Protein AF-A0A968J2Y4-F1 (afdb_monomer_lite)

Sequence (62 aa):
MIVAAPSEATALKIRELAPNAFPTGRQGQLFLQTGAFSTRDRANEQLQTLQAAGLRAIVESL

Structure (mmCIF, N/CA/C/O backbone):
data_AF-A0A968J2Y4-F1
#
_entry.id   AF-A0A968J2Y4-F1
#
loop_
_atom_site.group_PDB
_atom_site.id
_atom_site.type_symbol
_atom_site.label_atom_id
_atom_site.label_alt_id
_atom_site.label_comp_id
_atom_site.label_asym_id
_atom_site.label_entity_id
_atom_site.label_seq_id
_atom_site.pdbx_PDB_ins_code
_atom_site.Cartn_x
_atom_site.Cartn_y
_atom_site.Cartn_z
_atom_site.occupancy
_atom_site.B_iso_or_equiv
_atom_site.auth_seq_id
_atom_site.auth_comp_id
_atom_site.auth_asym_id
_atom_site.auth_atom_id
_atom_site.pdbx_PDB_model_num
ATOM 1 N N . MET A 1 1 ? -3.001 -5.659 4.980 1.00 78.44 1 MET A N 1
ATOM 2 C CA . MET A 1 1 ? -3.352 -5.217 3.617 1.00 78.44 1 MET A CA 1
ATOM 3 C C . MET A 1 1 ? -2.111 -4.707 2.938 1.00 78.44 1 MET A C 1
ATOM 5 O O . MET A 1 1 ? -1.398 -3.900 3.522 1.00 78.44 1 MET A O 1
ATOM 9 N N . ILE A 1 2 ? -1.865 -5.203 1.734 1.00 82.88 2 ILE A N 1
ATOM 10 C CA . ILE A 1 2 ? -0.712 -4.842 0.919 1.00 82.88 2 ILE A CA 1
ATOM 11 C C . ILE A 1 2 ? -1.196 -4.214 -0.389 1.00 82.88 2 ILE A C 1
ATOM 13 O O . ILE A 1 2 ? -2.230 -4.606 -0.924 1.00 82.88 2 ILE A O 1
ATOM 17 N N . VAL A 1 3 ? -0.472 -3.229 -0.902 1.00 80.44 3 VAL A N 1
ATOM 18 C CA . VAL A 1 3 ? -0.753 -2.548 -2.169 1.00 80.44 3 VAL A CA 1
ATOM 19 C C . VAL A 1 3 ? 0.425 -2.779 -3.101 1.00 80.44 3 VAL A C 1
ATOM 21 O O . VAL A 1 3 ? 1.574 -2.630 -2.690 1.00 80.44 3 VAL A O 1
ATOM 24 N N . ALA A 1 4 ? 0.163 -3.185 -4.341 1.00 82.25 4 ALA A N 1
ATOM 25 C CA . ALA A 1 4 ? 1.209 -3.407 -5.326 1.00 82.25 4 ALA A CA 1
ATOM 26 C C . ALA A 1 4 ? 1.910 -2.088 -5.651 1.00 82.25 4 ALA A C 1
ATOM 28 O O . ALA A 1 4 ? 1.273 -1.101 -6.023 1.00 82.25 4 ALA A O 1
ATOM 29 N N . ALA A 1 5 ? 3.232 -2.105 -5.543 1.00 83.06 5 ALA A N 1
ATOM 30 C CA . ALA A 1 5 ? 4.092 -0.980 -5.850 1.00 83.06 5 ALA A CA 1
ATOM 31 C C . ALA A 1 5 ? 5.120 -1.438 -6.894 1.00 83.06 5 ALA A C 1
ATOM 33 O O . ALA A 1 5 ? 6.281 -1.650 -6.558 1.00 83.06 5 ALA A O 1
ATOM 34 N N . PRO A 1 6 ? 4.712 -1.630 -8.165 1.00 79.25 6 PRO A N 1
ATOM 35 C CA . PRO A 1 6 ? 5.587 -2.178 -9.206 1.00 79.25 6 PRO A CA 1
ATOM 36 C C . PRO A 1 6 ? 6.753 -1.247 -9.575 1.00 79.25 6 PRO A C 1
ATOM 38 O O . PRO A 1 6 ? 7.616 -1.615 -10.365 1.00 79.25 6 PRO A O 1
ATOM 41 N 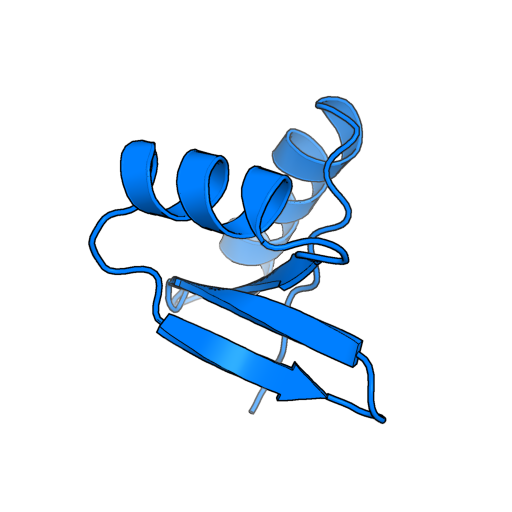N . SER A 1 7 ? 6.772 -0.020 -9.054 1.00 81.06 7 SER A N 1
ATOM 42 C CA . SER A 1 7 ? 7.807 0.974 -9.316 1.00 81.06 7 SER A CA 1
ATOM 43 C C . SER A 1 7 ? 7.999 1.866 -8.094 1.00 81.06 7 SER A C 1
ATOM 45 O O . SER A 1 7 ? 7.045 2.135 -7.360 1.00 81.06 7 SER A O 1
ATOM 47 N N . GLU A 1 8 ? 9.211 2.391 -7.919 1.00 81.19 8 GLU A N 1
ATOM 48 C CA . GLU A 1 8 ? 9.535 3.337 -6.842 1.00 81.19 8 GLU A CA 1
ATOM 49 C C . GLU A 1 8 ? 8.630 4.575 -6.847 1.00 81.19 8 GLU A C 1
ATOM 51 O O . GLU A 1 8 ? 8.215 5.036 -5.789 1.00 81.19 8 GLU A O 1
ATOM 56 N N . ALA A 1 9 ? 8.226 5.062 -8.024 1.00 83.50 9 ALA A N 1
ATOM 57 C CA . ALA A 1 9 ? 7.285 6.178 -8.138 1.00 83.50 9 ALA A CA 1
ATOM 58 C C . ALA A 1 9 ? 5.904 5.860 -7.527 1.00 83.50 9 ALA A C 1
ATOM 60 O O . ALA A 1 9 ? 5.304 6.702 -6.856 1.00 83.50 9 ALA A O 1
ATOM 61 N N . THR A 1 10 ? 5.396 4.636 -7.721 1.00 81.94 10 THR A N 1
ATOM 62 C CA . THR A 1 10 ? 4.146 4.178 -7.090 1.00 81.94 10 THR A CA 1
ATOM 63 C C . THR A 1 10 ? 4.338 4.004 -5.588 1.00 81.94 10 THR A C 1
ATOM 65 O O . THR A 1 10 ? 3.458 4.367 -4.810 1.00 81.94 10 THR A O 1
ATOM 68 N N . ALA A 1 11 ? 5.505 3.503 -5.177 1.00 81.56 11 ALA A N 1
ATOM 69 C CA . ALA A 1 11 ? 5.845 3.350 -3.773 1.00 81.56 11 ALA A CA 1
ATOM 70 C C . ALA A 1 11 ? 5.897 4.694 -3.030 1.00 81.56 11 ALA A C 1
ATOM 72 O O . ALA A 1 11 ? 5.382 4.797 -1.916 1.00 81.56 11 ALA A O 1
ATOM 73 N N . LEU A 1 12 ? 6.463 5.728 -3.661 1.00 83.94 12 LEU A N 1
ATOM 74 C CA . LEU A 1 12 ? 6.497 7.086 -3.120 1.00 83.94 12 LEU A CA 1
ATOM 75 C C . LEU A 1 12 ? 5.084 7.631 -2.904 1.00 83.94 12 LEU A C 1
ATOM 77 O O . LEU A 1 12 ? 4.765 8.030 -1.791 1.00 83.94 12 LEU A O 1
ATOM 81 N N . LYS A 1 13 ? 4.212 7.549 -3.919 1.00 83.50 13 LYS A N 1
ATOM 82 C CA . LYS A 1 13 ? 2.808 7.985 -3.806 1.00 83.50 13 LYS A CA 1
ATOM 83 C C . LYS A 1 13 ? 2.053 7.272 -2.688 1.00 83.50 13 LYS A C 1
ATOM 85 O O . LYS A 1 13 ? 1.278 7.889 -1.964 1.00 83.50 13 LYS A O 1
ATOM 90 N N . ILE A 1 14 ? 2.270 5.965 -2.534 1.00 81.81 14 ILE A N 1
ATOM 91 C CA . ILE A 1 14 ? 1.651 5.198 -1.448 1.00 81.81 14 ILE A CA 1
ATOM 92 C C . ILE A 1 14 ? 2.190 5.665 -0.089 1.00 81.81 14 ILE A C 1
ATOM 94 O O . ILE A 1 14 ? 1.403 5.788 0.841 1.00 81.81 14 ILE A O 1
ATOM 98 N N . ARG A 1 15 ? 3.488 5.977 0.034 1.00 82.81 15 ARG A N 1
ATOM 99 C CA . ARG A 1 15 ? 4.074 6.533 1.269 1.00 82.81 15 ARG A CA 1
ATOM 100 C C . ARG A 1 15 ? 3.608 7.956 1.575 1.00 82.81 15 ARG A C 1
ATOM 102 O O . ARG A 1 15 ? 3.502 8.294 2.747 1.00 82.81 15 ARG A O 1
ATOM 109 N N . GLU A 1 16 ? 3.298 8.770 0.568 1.00 82.38 16 GLU A N 1
ATOM 110 C CA . GLU A 1 16 ? 2.684 10.091 0.776 1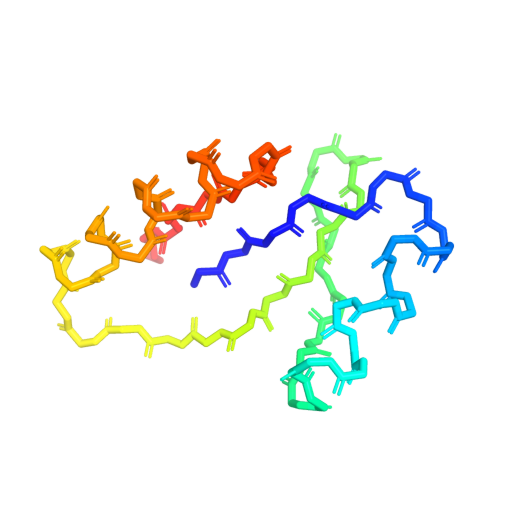.00 82.38 16 GLU A CA 1
ATOM 111 C C . GLU A 1 16 ? 1.272 9.973 1.367 1.00 82.38 16 GLU A C 1
ATOM 113 O O . GLU A 1 16 ? 0.905 10.736 2.257 1.00 82.38 16 GLU A O 1
ATOM 118 N N . LEU A 1 17 ? 0.489 8.993 0.906 1.00 78.19 17 LEU A N 1
ATOM 119 C CA . LEU A 1 17 ? -0.878 8.750 1.386 1.00 78.19 17 LEU A CA 1
ATOM 120 C C . LEU A 1 17 ? -0.918 7.958 2.701 1.00 78.19 17 LEU A C 1
ATOM 122 O O . LEU A 1 17 ? -1.818 8.135 3.519 1.00 78.19 17 LEU A O 1
ATOM 126 N N . ALA A 1 18 ? 0.049 7.068 2.895 1.00 75.94 18 ALA A N 1
ATOM 127 C CA . ALA A 1 18 ? 0.179 6.194 4.045 1.00 75.94 18 ALA A CA 1
ATOM 128 C C . ALA A 1 18 ? 1.647 6.206 4.512 1.00 75.94 18 ALA A C 1
ATOM 130 O O . ALA A 1 18 ? 2.414 5.314 4.149 1.00 75.94 18 ALA A O 1
ATOM 131 N N . PRO A 1 19 ? 2.064 7.183 5.339 1.00 78.12 19 PRO A N 1
ATOM 132 C CA . PRO A 1 19 ? 3.452 7.294 5.809 1.00 78.12 19 PRO A CA 1
ATOM 133 C C . PRO A 1 19 ? 3.905 6.089 6.641 1.00 78.12 19 PRO A C 1
ATOM 135 O O . PRO A 1 19 ? 5.094 5.787 6.702 1.00 78.12 19 PRO A O 1
ATOM 138 N N . ASN A 1 20 ? 2.950 5.355 7.217 1.00 80.00 20 ASN A N 1
ATOM 139 C CA . ASN A 1 20 ? 3.188 4.112 7.948 1.00 80.00 20 ASN A CA 1
ATOM 140 C C . ASN A 1 20 ? 3.272 2.883 7.025 1.00 80.00 20 ASN A C 1
ATOM 142 O O . ASN A 1 20 ? 3.341 1.758 7.520 1.00 80.00 20 ASN A O 1
ATOM 146 N N . ALA A 1 21 ? 3.220 3.068 5.701 1.00 83.25 21 ALA A N 1
ATOM 147 C CA . ALA A 1 21 ? 3.319 1.972 4.757 1.00 83.25 21 ALA A CA 1
ATOM 148 C C . ALA A 1 21 ? 4.755 1.455 4.671 1.00 83.25 21 ALA A C 1
ATOM 150 O O . ALA A 1 21 ? 5.678 2.203 4.341 1.00 83.25 21 ALA A O 1
ATOM 151 N N . PHE A 1 22 ? 4.941 0.164 4.928 1.00 82.69 22 PHE A N 1
ATOM 152 C CA . PHE A 1 22 ? 6.259 -0.466 4.904 1.00 82.69 22 PHE A CA 1
ATOM 153 C C . PHE A 1 22 ? 6.416 -1.397 3.697 1.00 82.69 22 PHE A C 1
ATOM 155 O O . PHE A 1 22 ? 5.470 -2.105 3.337 1.00 82.69 22 PHE A O 1
ATOM 162 N N . PRO A 1 23 ? 7.580 -1.379 3.022 1.00 80.44 23 PRO A N 1
ATOM 163 C CA . PRO A 1 23 ? 7.807 -2.199 1.841 1.00 80.44 23 PRO A CA 1
ATOM 164 C C . PRO A 1 23 ? 7.831 -3.681 2.224 1.00 80.44 23 PRO A C 1
ATOM 166 O O . PRO A 1 23 ? 8.468 -4.076 3.197 1.00 80.44 23 PRO A O 1
ATOM 169 N N . THR A 1 24 ? 7.140 -4.503 1.442 1.00 81.06 24 THR A N 1
ATOM 170 C CA . THR A 1 24 ? 7.089 -5.957 1.589 1.00 81.06 24 THR A CA 1
ATOM 171 C C . THR A 1 24 ? 7.281 -6.618 0.227 1.00 81.06 24 THR A C 1
ATOM 173 O O . THR A 1 24 ? 6.670 -6.226 -0.766 1.00 81.06 24 THR A O 1
ATOM 176 N N . GLY A 1 25 ? 8.191 -7.588 0.150 1.00 78.25 25 GLY A N 1
ATOM 177 C CA . GLY A 1 25 ? 8.475 -8.335 -1.073 1.00 78.25 25 GLY A CA 1
ATOM 178 C C . GLY A 1 25 ? 7.704 -9.650 -1.084 1.00 78.25 25 GLY A C 1
ATOM 179 O O . GLY A 1 25 ? 7.904 -10.487 -0.207 1.00 78.25 25 GLY A O 1
ATOM 180 N N . ARG A 1 26 ? 6.847 -9.865 -2.085 1.00 73.75 26 ARG A N 1
ATOM 181 C CA . ARG A 1 26 ? 6.084 -11.112 -2.264 1.00 73.75 26 ARG A CA 1
ATOM 182 C C . ARG A 1 26 ? 6.321 -11.641 -3.672 1.00 73.75 26 ARG A C 1
ATOM 184 O O . ARG A 1 26 ? 6.063 -10.941 -4.643 1.00 73.75 26 ARG A O 1
ATOM 191 N N . GLN A 1 27 ? 6.804 -12.881 -3.776 1.00 72.50 27 GLN A N 1
ATOM 192 C CA . GLN A 1 27 ? 7.033 -13.578 -5.055 1.00 72.50 27 GLN A CA 1
ATOM 193 C C . GLN A 1 27 ? 7.870 -12.770 -6.074 1.00 72.50 27 GLN A C 1
ATOM 195 O O . GLN A 1 27 ? 7.588 -12.782 -7.266 1.00 72.50 27 GLN A O 1
ATOM 200 N N . GLY A 1 28 ? 8.881 -12.026 -5.608 1.00 78.69 28 GLY A N 1
ATOM 201 C CA . GLY A 1 28 ? 9.721 -11.187 -6.476 1.00 78.69 28 GLY A CA 1
ATOM 202 C C . GLY A 1 28 ? 9.080 -9.866 -6.923 1.00 78.69 28 GLY A C 1
ATOM 203 O O . GLY A 1 28 ? 9.711 -9.110 -7.654 1.00 78.69 28 GLY A O 1
ATOM 204 N N . GLN A 1 29 ? 7.864 -9.556 -6.463 1.00 80.56 29 GLN A N 1
ATOM 205 C CA . GLN A 1 29 ? 7.193 -8.282 -6.705 1.00 80.56 29 GLN A CA 1
ATOM 206 C C . GLN A 1 29 ? 7.198 -7.415 -5.437 1.00 80.56 29 GLN A C 1
ATOM 208 O O . GLN A 1 29 ? 7.039 -7.909 -4.316 1.00 80.56 29 GLN A O 1
ATOM 213 N N . LEU A 1 30 ? 7.386 -6.107 -5.626 1.00 82.56 30 LEU A N 1
ATOM 214 C CA . LEU A 1 30 ? 7.370 -5.117 -4.554 1.00 82.56 30 LEU A CA 1
ATOM 215 C C . LEU A 1 30 ? 5.929 -4.716 -4.210 1.00 82.56 30 LEU A C 1
ATOM 217 O O . LEU A 1 30 ? 5.122 -4.352 -5.072 1.00 82.56 30 LEU A O 1
ATOM 221 N N . PHE A 1 31 ? 5.619 -4.761 -2.922 1.00 84.81 31 PHE A N 1
ATOM 222 C CA . PHE A 1 31 ? 4.362 -4.316 -2.343 1.00 84.81 31 PHE A CA 1
ATOM 223 C C . PHE A 1 31 ? 4.634 -3.376 -1.168 1.00 84.81 31 PHE A C 1
ATOM 225 O O . PHE A 1 31 ? 5.739 -3.313 -0.635 1.00 84.81 31 PHE A O 1
ATOM 232 N N . LEU A 1 32 ? 3.610 -2.646 -0.744 1.00 86.06 32 LEU A N 1
ATOM 233 C CA . LEU A 1 32 ? 3.618 -1.807 0.449 1.00 86.06 32 LEU A CA 1
ATOM 234 C C . LEU A 1 32 ? 2.477 -2.220 1.362 1.00 86.06 32 LEU A C 1
ATOM 236 O O . LEU A 1 32 ? 1.317 -2.203 0.953 1.00 86.06 32 LEU A O 1
ATOM 240 N N . GLN A 1 33 ? 2.788 -2.589 2.597 1.00 83.81 33 GLN A N 1
ATOM 241 C CA . GLN A 1 33 ? 1.779 -2.894 3.597 1.00 83.81 33 GLN A CA 1
ATOM 242 C C . GLN A 1 33 ? 1.279 -1.602 4.231 1.00 83.81 33 GLN A C 1
ATOM 244 O O . GLN A 1 33 ? 2.029 -0.935 4.929 1.00 83.81 33 GLN A O 1
ATOM 249 N N . THR A 1 34 ? 0.014 -1.259 3.994 1.00 78.81 34 THR A N 1
ATOM 250 C CA . THR A 1 34 ? -0.588 0.022 4.405 1.00 78.81 34 THR A CA 1
ATOM 251 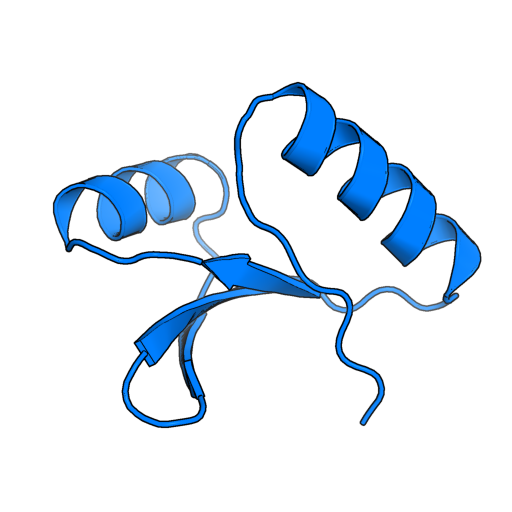C C . THR A 1 34 ? -1.420 -0.070 5.684 1.00 78.81 34 THR A C 1
ATOM 253 O O . THR A 1 34 ? -1.828 0.953 6.225 1.00 78.81 34 THR A O 1
ATOM 256 N N . GLY A 1 35 ? -1.671 -1.278 6.199 1.00 74.31 35 GLY A N 1
ATOM 257 C CA . GLY A 1 35 ? -2.387 -1.455 7.463 1.00 74.31 35 GLY A CA 1
ATOM 258 C C . GLY A 1 35 ? -2.786 -2.895 7.761 1.00 74.31 35 GLY A C 1
ATOM 259 O O . GLY A 1 35 ? -2.801 -3.754 6.874 1.00 74.31 35 GLY A O 1
ATOM 260 N N . ALA A 1 36 ? -3.115 -3.161 9.023 1.00 70.19 36 ALA A N 1
ATOM 261 C CA . ALA A 1 36 ? -3.747 -4.395 9.478 1.00 70.19 36 ALA A CA 1
ATOM 262 C C . ALA A 1 36 ? -5.211 -4.096 9.822 1.00 70.19 36 ALA A C 1
ATOM 264 O O . ALA A 1 36 ? -5.502 -3.110 1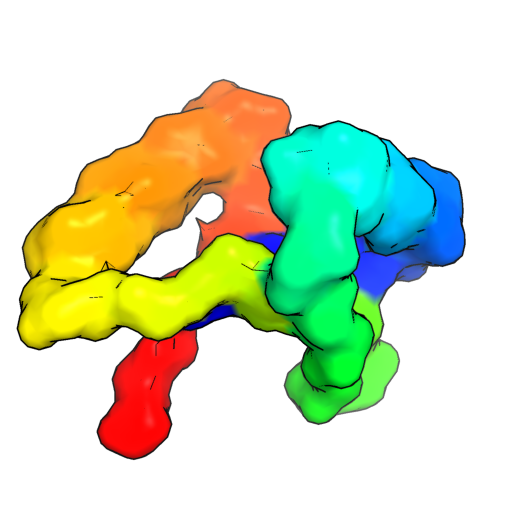0.493 1.00 70.19 36 ALA A O 1
ATOM 265 N N . PHE A 1 37 ? -6.128 -4.930 9.337 1.00 76.50 37 PHE A N 1
ATOM 266 C CA . PHE A 1 37 ? -7.560 -4.780 9.583 1.00 76.50 37 PHE A CA 1
ATOM 267 C C . PHE A 1 37 ? -8.022 -5.906 10.502 1.00 76.50 37 PHE A C 1
ATOM 269 O O . PHE A 1 37 ? -7.684 -7.064 10.265 1.00 76.50 37 PHE A O 1
ATOM 276 N N . SER A 1 38 ? -8.804 -5.568 11.528 1.00 72.06 38 SER A N 1
ATOM 277 C CA . SER A 1 38 ? -9.279 -6.526 12.537 1.00 72.06 38 SER A CA 1
ATOM 278 C C . SER A 1 38 ? -10.304 -7.527 11.995 1.00 72.06 38 SER A C 1
ATOM 280 O O . SER A 1 38 ? -10.511 -8.574 12.598 1.00 72.06 38 SER A O 1
ATOM 282 N N . THR A 1 39 ? -10.955 -7.218 10.869 1.00 76.94 39 THR A N 1
ATOM 283 C CA . THR A 1 39 ? -11.907 -8.110 10.196 1.00 76.94 39 THR A CA 1
ATOM 284 C C . THR A 1 39 ? -11.655 -8.148 8.693 1.00 76.94 39 THR A C 1
ATOM 286 O O . THR A 1 39 ? -11.252 -7.155 8.076 1.00 76.94 39 THR A O 1
ATOM 289 N N . ARG A 1 40 ? -11.917 -9.312 8.090 1.00 76.81 40 ARG A N 1
ATOM 290 C CA . ARG A 1 40 ? -11.752 -9.528 6.648 1.00 76.81 40 ARG A CA 1
ATOM 291 C C . ARG A 1 40 ? -12.725 -8.682 5.828 1.00 76.81 40 ARG A C 1
ATOM 293 O O . ARG A 1 40 ? -12.341 -8.207 4.766 1.00 76.81 40 ARG A O 1
ATOM 300 N N . ASP A 1 41 ? -13.927 -8.429 6.341 1.00 80.75 41 ASP A N 1
ATOM 301 C CA . ASP A 1 41 ? -14.929 -7.575 5.694 1.00 80.75 41 ASP A CA 1
ATOM 302 C C . ASP A 1 41 ? -14.431 -6.140 5.506 1.00 80.75 41 ASP A C 1
ATOM 304 O O . ASP A 1 41 ? -14.459 -5.618 4.394 1.00 80.75 41 ASP A O 1
ATOM 308 N N . ARG A 1 42 ? -13.848 -5.537 6.551 1.00 79.06 42 ARG A N 1
ATOM 309 C CA . ARG A 1 42 ? -13.284 -4.179 6.466 1.00 79.06 42 ARG A CA 1
ATOM 310 C C . ARG A 1 42 ? -12.092 -4.109 5.523 1.00 79.06 42 ARG A C 1
ATOM 312 O O . ARG A 1 42 ? -11.934 -3.134 4.793 1.00 79.06 42 ARG A O 1
ATOM 319 N N . ALA A 1 43 ? -11.277 -5.160 5.511 1.00 80.62 43 ALA A N 1
ATOM 320 C CA . ALA A 1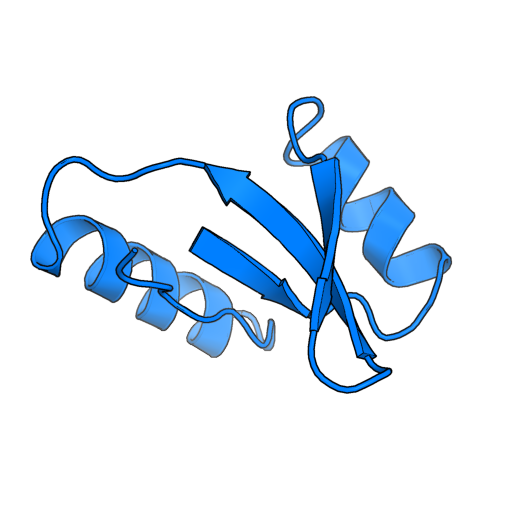 43 ? -10.182 -5.278 4.564 1.00 80.62 43 ALA A CA 1
ATOM 321 C C . ALA A 1 43 ? -10.695 -5.390 3.115 1.00 80.62 43 ALA A C 1
ATOM 323 O O . ALA A 1 43 ? -10.120 -4.780 2.218 1.00 80.62 43 ALA A O 1
ATOM 324 N N . ASN A 1 44 ? -11.787 -6.128 2.888 1.00 82.50 44 ASN A N 1
ATOM 325 C CA . ASN A 1 44 ? -12.409 -6.304 1.576 1.00 82.50 44 ASN A CA 1
ATOM 326 C C . ASN A 1 44 ? -13.117 -5.037 1.064 1.00 82.50 44 ASN A C 1
ATOM 328 O O . ASN A 1 44 ? -13.052 -4.760 -0.132 1.00 82.50 44 ASN A O 1
ATOM 332 N N . GLU A 1 45 ? -13.755 -4.246 1.929 1.00 83.88 45 GLU A N 1
ATOM 333 C CA . GLU A 1 45 ? -14.320 -2.940 1.543 1.00 83.88 45 GLU A CA 1
ATOM 334 C C . GLU A 1 45 ? -13.222 -1.980 1.057 1.00 83.88 45 GLU A C 1
ATOM 336 O O . GLU A 1 45 ? -13.330 -1.356 -0.004 1.00 83.88 45 GLU A O 1
ATOM 341 N N . GLN A 1 46 ? -12.112 -1.914 1.798 1.00 78.50 46 GLN A N 1
ATOM 342 C CA . GLN A 1 46 ? -10.932 -1.139 1.407 1.00 78.50 46 GLN A CA 1
ATOM 343 C C . GLN A 1 46 ? -10.298 -1.671 0.119 1.00 78.50 46 GLN A C 1
ATOM 345 O O . GLN A 1 46 ? -9.914 -0.893 -0.754 1.00 78.50 46 GLN A O 1
ATOM 350 N N . LEU A 1 47 ? -10.230 -2.995 -0.032 1.00 83.25 47 LEU A N 1
ATOM 351 C CA . LEU A 1 47 ? -9.738 -3.654 -1.237 1.00 83.25 47 LEU A CA 1
ATOM 352 C C . LEU A 1 47 ? -10.543 -3.246 -2.472 1.00 83.25 47 LEU A C 1
ATOM 354 O O . LEU A 1 47 ? -9.945 -2.878 -3.479 1.00 83.25 47 LEU A O 1
ATOM 358 N N . GLN A 1 48 ? -11.874 -3.283 -2.392 1.00 84.88 48 GLN A N 1
ATOM 359 C CA . GLN A 1 48 ? -12.744 -2.884 -3.499 1.00 84.88 48 GLN A CA 1
ATOM 360 C C . GLN A 1 48 ? -12.584 -1.403 -3.840 1.00 84.88 48 GLN A C 1
ATOM 362 O O . GLN A 1 48 ? -12.473 -1.062 -5.013 1.00 84.88 48 GLN A O 1
ATOM 367 N N . THR A 1 49 ? -12.486 -0.535 -2.831 1.00 82.00 49 THR A N 1
ATOM 368 C CA . THR A 1 49 ? -12.263 0.905 -3.038 1.00 82.00 49 THR A CA 1
ATOM 369 C C . THR A 1 49 ? -10.945 1.175 -3.763 1.00 82.00 49 THR A C 1
ATOM 371 O O . THR A 1 49 ? -10.891 1.955 -4.712 1.00 82.00 49 THR A O 1
ATOM 374 N N . LEU A 1 50 ? -9.872 0.497 -3.352 1.00 79.31 50 LEU A N 1
ATOM 375 C CA . LEU A 1 50 ? -8.556 0.671 -3.959 1.00 79.31 50 LEU A CA 1
ATOM 376 C C . LEU A 1 50 ? -8.493 0.074 -5.369 1.00 79.31 50 LEU A C 1
ATOM 378 O O . LEU A 1 50 ? -7.951 0.714 -6.268 1.00 79.31 50 LEU A O 1
ATOM 382 N N . GLN A 1 51 ? -9.119 -1.082 -5.602 1.00 82.44 51 GLN A N 1
ATOM 383 C CA . GLN A 1 51 ? -9.244 -1.642 -6.950 1.00 82.44 51 GLN A CA 1
ATOM 384 C C . GLN A 1 51 ? -10.077 -0.747 -7.874 1.00 82.44 51 GLN A C 1
ATOM 386 O O . GLN A 1 51 ? -9.698 -0.559 -9.029 1.00 82.44 51 GLN A O 1
ATOM 391 N N . ALA A 1 52 ? -11.148 -0.128 -7.366 1.00 80.75 52 ALA A N 1
ATOM 392 C CA . ALA A 1 52 ? -11.933 0.855 -8.110 1.00 80.75 52 ALA A CA 1
ATOM 393 C C . ALA A 1 52 ? -11.114 2.108 -8.471 1.00 80.75 52 ALA A C 1
ATOM 395 O O . ALA A 1 52 ? -11.322 2.695 -9.529 1.00 80.75 52 ALA A O 1
ATOM 396 N N . ALA A 1 53 ? -10.127 2.477 -7.647 1.00 77.81 53 ALA A N 1
ATOM 397 C CA . ALA A 1 53 ? -9.162 3.539 -7.938 1.00 77.81 53 ALA A CA 1
ATOM 398 C C . ALA A 1 53 ? -8.022 3.102 -8.890 1.00 77.81 53 ALA A C 1
ATOM 400 O O . ALA A 1 53 ? -7.064 3.848 -9.095 1.00 77.81 53 ALA A O 1
ATOM 401 N N . GLY A 1 54 ? -8.089 1.888 -9.450 1.00 80.00 54 GLY A N 1
ATOM 402 C CA . GLY A 1 54 ? -7.058 1.320 -10.3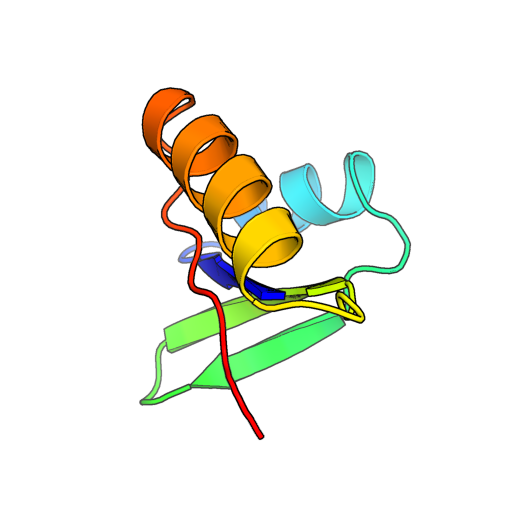24 1.00 80.00 54 GLY A CA 1
ATOM 403 C C . GLY A 1 54 ? -5.814 0.822 -9.582 1.00 80.00 54 GLY A C 1
ATOM 404 O O . GLY A 1 54 ? -4.818 0.460 -10.213 1.00 80.00 54 GLY A O 1
ATOM 405 N N . LEU A 1 55 ? -5.849 0.782 -8.248 1.00 79.19 55 LEU A N 1
ATOM 406 C CA . LEU A 1 55 ? -4.750 0.302 -7.420 1.00 79.19 55 LEU A CA 1
ATOM 407 C C . LEU A 1 55 ? -4.918 -1.195 -7.166 1.00 79.19 55 LEU A C 1
ATOM 409 O O . LEU A 1 55 ? -5.920 -1.661 -6.625 1.00 79.19 55 LEU A O 1
ATOM 413 N N . ARG A 1 56 ? -3.896 -1.978 -7.517 1.00 79.38 56 ARG A N 1
ATOM 414 C CA . ARG A 1 56 ? -3.873 -3.412 -7.208 1.00 79.38 56 ARG A CA 1
ATOM 415 C C . ARG A 1 56 ? -3.531 -3.615 -5.738 1.00 79.38 56 ARG A C 1
ATOM 417 O O . ARG A 1 56 ? -2.367 -3.772 -5.383 1.00 79.38 56 ARG A O 1
ATOM 424 N N . ALA A 1 57 ? -4.543 -3.597 -4.884 1.00 79.19 57 ALA A N 1
ATOM 425 C CA . ALA A 1 57 ? -4.408 -3.993 -3.492 1.00 79.19 57 ALA A CA 1
ATOM 426 C C . ALA A 1 57 ? -4.726 -5.480 -3.294 1.00 79.19 57 ALA A C 1
ATOM 428 O O . ALA A 1 57 ? -5.421 -6.085 -4.107 1.00 79.19 57 ALA A O 1
ATOM 429 N N . ILE A 1 58 ? -4.203 -6.071 -2.220 1.00 77.94 58 ILE A N 1
ATOM 430 C CA . ILE A 1 58 ? -4.442 -7.458 -1.818 1.00 77.94 58 ILE A CA 1
ATOM 431 C C . ILE A 1 58 ? -4.625 -7.498 -0.294 1.00 77.94 58 ILE A C 1
ATOM 433 O O . ILE A 1 58 ? -3.867 -6.892 0.474 1.00 77.94 58 ILE A O 1
ATOM 437 N N . VAL A 1 59 ? -5.648 -8.219 0.162 1.00 78.25 59 VAL A N 1
ATOM 438 C CA . VAL A 1 59 ? -5.834 -8.530 1.583 1.00 78.25 59 VAL A CA 1
ATOM 439 C C . VAL A 1 59 ? -5.089 -9.819 1.886 1.00 78.25 59 VAL A C 1
ATOM 441 O O . VAL A 1 59 ? -5.484 -10.895 1.446 1.00 78.25 59 VAL A O 1
ATOM 444 N N . GLU A 1 60 ? -4.009 -9.705 2.647 1.00 69.94 60 GLU A N 1
ATOM 445 C CA . GLU A 1 60 ? -3.270 -10.857 3.148 1.00 69.94 60 GLU A CA 1
ATOM 446 C C . GLU A 1 60 ? -3.828 -11.274 4.514 1.00 69.94 60 GLU A C 1
ATOM 448 O O . GLU A 1 60 ? -3.976 -10.435 5.405 1.00 69.94 60 GLU A O 1
ATOM 453 N N . SER A 1 61 ? -4.176 -12.557 4.645 1.00 63.00 61 SER A N 1
ATOM 454 C CA . SER A 1 61 ? -4.459 -13.209 5.930 1.00 63.00 61 SER A CA 1
ATOM 455 C C . SER A 1 61 ? -3.159 -13.894 6.347 1.00 63.00 61 SER A C 1
ATOM 457 O O . SER A 1 61 ? -2.652 -14.687 5.552 1.00 63.00 61 SER A O 1
ATOM 459 N N . LEU A 1 62 ? -2.602 -13.538 7.508 1.00 58.59 62 LEU A N 1
ATOM 460 C CA . LEU A 1 62 ? -1.503 -14.299 8.115 1.00 58.59 62 LEU A CA 1
ATOM 461 C C . LEU A 1 62 ? -2.016 -15.649 8.623 1.00 58.59 62 LEU A C 1
ATOM 463 O O . LEU A 1 62 ? -3.186 -15.683 9.073 1.00 58.59 62 LEU A O 1
#

Foldseek 3Di:
DKWFDQDVVSVVVLCVVQVVWDWDDDPNGIITDRDDDPDPVVVVVVCVVCVVVVIRDDDDDD

pLDDT: mean 79.32, std 4.83, range [58.59, 86.06]

Radius of gyration: 10.88 Å; chains: 1; bounding box: 25×24×23 Å

Secondary structure (DSSP, 8-state):
-EEE--SHHHHHHHHHH-TT-EEEEETTEEEEE----SSHHHHHHHHHHHHHTT--EE----